Protein AF-A0A830EBT6-F1 (afdb_monomer_lite)

Foldseek 3Di:
DQQDADDPDQAQDPVQGGAWDQADPVRHTDRPVQFDWDDQDHDIGTHNDPVRVVVVVVVVVVDDPVVSCVVPPVSVVVVVVVVVVVVVVVCVVVVVD

Structure (mmCIF, N/CA/C/O backbone):
data_AF-A0A830EBT6-F1
#
_entry.id   AF-A0A830EBT6-F1
#
loop_
_atom_site.group_PDB
_atom_site.id
_atom_site.type_symbol
_atom_site.label_atom_id
_atom_site.label_alt_id
_atom_site.label_comp_id
_atom_site.label_asym_id
_atom_site.label_entity_id
_atom_site.label_seq_id
_atom_site.pdbx_PDB_ins_code
_atom_site.Cartn_x
_atom_site.Cartn_y
_atom_site.Cartn_z
_atom_site.occupancy
_atom_site.B_iso_or_equiv
_atom_site.auth_seq_id
_atom_site.auth_comp_id
_atom_site.auth_asym_id
_atom_site.auth_atom_id
_atom_site.pdbx_PDB_model_num
ATOM 1 N N . MET A 1 1 ? 9.632 -8.811 -23.892 1.00 40.66 1 MET A N 1
ATOM 2 C CA . MET A 1 1 ? 10.198 -7.449 -23.999 1.00 40.66 1 MET A CA 1
ATOM 3 C C . MET A 1 1 ? 11.119 -7.279 -22.797 1.00 40.66 1 MET A C 1
ATOM 5 O O . MET A 1 1 ? 10.615 -7.275 -21.689 1.00 40.66 1 MET A O 1
ATOM 9 N N . ARG A 1 2 ? 12.450 -7.341 -22.964 1.00 40.88 2 ARG A N 1
ATOM 10 C CA . ARG A 1 2 ? 13.393 -7.294 -21.826 1.00 40.88 2 ARG A CA 1
ATOM 11 C C . ARG A 1 2 ? 13.657 -5.832 -21.472 1.00 40.88 2 ARG A C 1
ATOM 13 O O . ARG A 1 2 ? 14.238 -5.124 -22.290 1.00 40.88 2 ARG A O 1
ATOM 20 N N . LEU A 1 3 ? 13.219 -5.384 -20.298 1.00 47.81 3 LEU A N 1
ATOM 21 C CA . LEU A 1 3 ? 13.551 -4.050 -19.804 1.00 47.81 3 LEU A CA 1
ATOM 22 C C . LEU A 1 3 ? 15.055 -4.006 -19.509 1.00 47.81 3 LEU A C 1
ATOM 24 O O . LEU A 1 3 ? 15.583 -4.826 -18.761 1.00 47.81 3 LEU A O 1
ATOM 28 N N . ARG A 1 4 ? 15.766 -3.087 -20.163 1.00 46.09 4 ARG A N 1
ATOM 29 C CA . ARG A 1 4 ? 17.182 -2.828 -19.900 1.00 46.09 4 ARG A CA 1
ATOM 30 C C . ARG A 1 4 ? 17.279 -1.951 -18.651 1.00 46.09 4 ARG A C 1
ATOM 32 O O . ARG A 1 4 ? 16.511 -1.000 -18.514 1.00 46.09 4 ARG A O 1
ATOM 39 N N . ALA A 1 5 ? 18.182 -2.314 -17.740 1.00 46.62 5 ALA A N 1
ATOM 40 C CA . ALA A 1 5 ? 18.429 -1.568 -16.510 1.00 46.62 5 ALA A CA 1
ATOM 41 C C . ALA A 1 5 ? 18.691 -0.082 -16.825 1.00 46.62 5 ALA A C 1
ATOM 43 O O . ALA A 1 5 ? 19.362 0.201 -17.825 1.00 46.62 5 ALA A O 1
ATOM 44 N N . PRO A 1 6 ? 18.165 0.855 -16.014 1.00 50.62 6 PRO A N 1
ATOM 45 C CA . PRO A 1 6 ? 18.399 2.275 -16.223 1.00 50.62 6 PRO A CA 1
ATOM 46 C C . PRO A 1 6 ? 19.901 2.559 -16.166 1.00 50.62 6 PRO A C 1
ATOM 48 O O . PRO A 1 6 ? 20.609 2.083 -15.276 1.00 50.62 6 PRO A O 1
ATOM 51 N N . THR A 1 7 ? 20.385 3.322 -17.143 1.00 50.34 7 THR A N 1
ATOM 52 C CA . THR A 1 7 ? 21.723 3.907 -17.108 1.00 50.34 7 THR A CA 1
ATOM 53 C C . THR A 1 7 ? 21.832 4.811 -15.878 1.00 50.34 7 THR A C 1
ATOM 55 O O . THR A 1 7 ? 20.829 5.248 -15.320 1.00 50.34 7 THR A O 1
ATOM 58 N N . THR A 1 8 ? 23.056 5.038 -15.410 1.00 49.72 8 THR A N 1
ATOM 59 C CA . THR A 1 8 ? 23.457 5.632 -14.118 1.00 49.72 8 THR A CA 1
ATOM 60 C C . THR A 1 8 ? 22.920 7.056 -13.821 1.00 49.72 8 THR A C 1
ATOM 62 O O . THR A 1 8 ? 23.366 7.695 -12.873 1.00 49.72 8 THR A O 1
ATOM 65 N N . ASP A 1 9 ? 21.951 7.563 -14.586 1.00 51.41 9 ASP A N 1
ATOM 66 C CA . ASP A 1 9 ? 21.298 8.861 -14.433 1.00 51.41 9 ASP A CA 1
ATOM 67 C C . ASP A 1 9 ? 19.810 8.693 -14.048 1.00 51.41 9 ASP A C 1
ATOM 69 O O . ASP A 1 9 ? 18.963 8.232 -14.812 1.00 51.41 9 ASP A O 1
ATOM 73 N N . THR A 1 10 ? 19.473 9.046 -12.810 1.00 54.00 10 THR A N 1
ATOM 74 C CA . THR A 1 10 ? 18.249 8.630 -12.092 1.00 54.00 10 THR A CA 1
ATOM 75 C C . THR A 1 10 ? 16.942 9.317 -12.522 1.00 54.00 10 THR A C 1
ATOM 77 O O . THR A 1 10 ? 15.957 9.276 -11.783 1.00 54.00 10 THR A O 1
ATOM 80 N N . ARG A 1 11 ? 16.866 9.943 -13.703 1.00 50.72 11 ARG A N 1
ATOM 81 C CA . ARG A 1 11 ? 15.650 10.657 -14.158 1.00 50.72 11 ARG A CA 1
ATOM 82 C C . ARG A 1 11 ? 15.159 10.315 -15.557 1.00 50.72 11 ARG A C 1
ATOM 84 O O . ARG A 1 11 ? 14.114 10.832 -15.948 1.00 50.72 11 ARG A O 1
ATOM 91 N N . HIS A 1 12 ? 15.849 9.450 -16.296 1.00 50.09 12 HIS A N 1
ATOM 92 C CA . HIS A 1 12 ? 15.500 9.198 -17.688 1.00 50.09 12 HIS A CA 1
ATOM 93 C C . HIS A 1 12 ? 15.407 7.702 -17.995 1.00 50.09 12 HIS A C 1
ATOM 95 O O . HIS A 1 12 ? 16.364 6.950 -17.843 1.00 50.09 12 HIS A O 1
ATOM 101 N N . CYS A 1 13 ? 14.227 7.266 -18.437 1.00 58.53 13 CYS A N 1
ATOM 102 C CA . CYS A 1 13 ? 14.052 5.966 -19.074 1.00 58.53 13 CYS A CA 1
ATOM 103 C C . CYS A 1 13 ? 14.096 6.185 -20.587 1.00 58.53 13 CYS A C 1
ATOM 105 O O . CYS A 1 13 ? 13.224 6.877 -21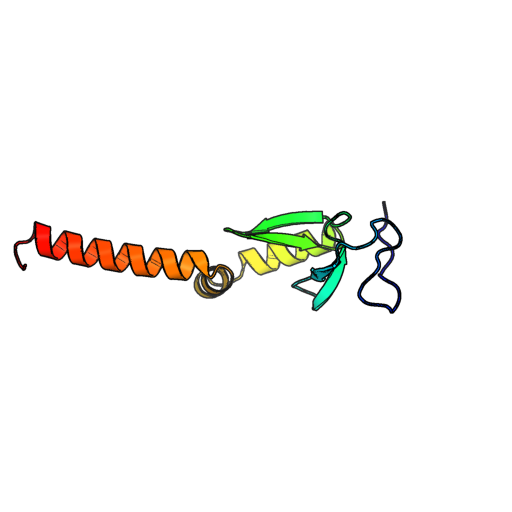.106 1.00 58.53 13 CYS A O 1
ATOM 107 N N . GLU A 1 14 ? 15.048 5.568 -21.289 1.00 58.09 14 GLU A N 1
ATOM 108 C CA . GLU A 1 14 ? 15.228 5.725 -22.747 1.00 58.09 14 GLU A CA 1
ATOM 109 C C . GLU A 1 14 ? 13.969 5.370 -23.563 1.00 58.09 14 GLU A C 1
ATOM 111 O O . GLU A 1 14 ? 13.797 5.852 -24.677 1.00 58.09 14 GLU A O 1
ATOM 116 N N . ASN A 1 15 ? 13.065 4.558 -23.002 1.00 57.09 15 ASN A N 1
ATOM 117 C CA . ASN A 1 15 ? 11.818 4.154 -23.656 1.00 57.09 15 ASN A CA 1
ATOM 118 C C . ASN A 1 15 ? 10.610 5.056 -23.317 1.00 57.09 15 ASN A C 1
ATOM 120 O O . ASN A 1 15 ? 9.690 5.181 -24.116 1.00 57.09 15 ASN A O 1
ATOM 124 N N . CYS A 1 16 ? 10.584 5.654 -22.120 1.00 56.19 16 CYS A N 1
ATOM 125 C CA . CYS A 1 16 ? 9.380 6.254 -21.519 1.00 56.19 16 CYS A CA 1
ATOM 126 C C . CYS A 1 16 ? 9.595 7.732 -21.054 1.00 56.19 16 CYS A C 1
ATOM 128 O O . CYS A 1 16 ? 8.660 8.379 -20.587 1.00 56.19 16 CYS A O 1
ATOM 130 N N . GLY A 1 17 ? 10.807 8.296 -21.152 1.00 53.53 17 GLY A N 1
ATOM 131 C CA . GLY A 1 17 ? 11.103 9.724 -20.957 1.00 53.53 17 GLY A CA 1
ATOM 132 C C . GLY A 1 17 ? 11.251 10.220 -19.508 1.00 53.53 17 GLY A C 1
ATOM 133 O O . GLY A 1 17 ? 12.272 10.832 -19.197 1.00 53.53 17 GLY A O 1
ATOM 134 N N . SER A 1 18 ? 10.273 9.998 -18.617 1.00 54.72 18 SER A N 1
ATOM 135 C CA . SER A 1 18 ? 10.241 10.719 -17.316 1.00 54.72 18 SER A CA 1
ATOM 136 C C . SER A 1 18 ? 9.450 10.073 -16.165 1.00 54.72 18 SER A C 1
ATOM 138 O O . SER A 1 18 ? 9.178 10.714 -15.151 1.00 54.72 18 SER A O 1
ATOM 140 N N . HIS A 1 19 ? 9.110 8.790 -16.253 1.00 55.12 19 HIS A N 1
ATOM 141 C CA . HIS A 1 19 ? 8.282 8.120 -15.246 1.00 55.12 19 HIS A CA 1
ATOM 142 C C . HIS A 1 19 ? 9.094 7.184 -14.354 1.00 55.12 19 HIS A C 1
ATOM 144 O O . HIS A 1 19 ? 8.973 5.977 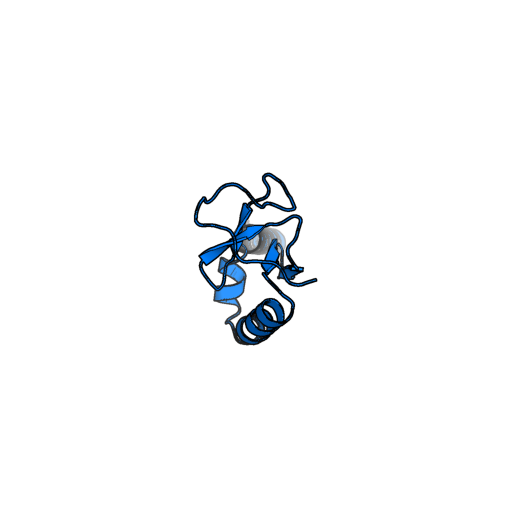-14.506 1.00 55.12 19 HIS A O 1
ATOM 150 N N . VAL A 1 20 ? 9.935 7.705 -13.457 1.00 61.56 20 VAL A N 1
ATOM 151 C CA . VAL A 1 20 ? 10.762 6.877 -12.558 1.00 61.56 20 VAL A CA 1
ATOM 152 C C . VAL A 1 20 ? 10.229 6.930 -11.123 1.00 61.56 20 VAL A C 1
ATOM 154 O O . VAL A 1 20 ? 10.077 8.005 -10.549 1.00 61.56 20 VAL A O 1
ATOM 157 N N . THR A 1 21 ? 9.954 5.768 -10.531 1.00 63.38 21 THR A N 1
ATOM 158 C CA . THR A 1 21 ? 9.689 5.601 -9.094 1.00 63.38 21 THR A CA 1
ATOM 159 C C . THR A 1 21 ? 10.651 4.574 -8.517 1.00 63.38 21 THR A C 1
ATOM 161 O O . THR A 1 21 ? 11.210 3.781 -9.260 1.00 63.38 21 THR A O 1
ATOM 164 N N . THR A 1 22 ? 10.866 4.559 -7.210 1.00 63.19 22 THR A N 1
ATOM 165 C CA . THR A 1 22 ? 11.728 3.553 -6.585 1.00 63.19 22 THR A CA 1
ATOM 166 C C . THR A 1 22 ? 10.952 2.246 -6.399 1.00 63.19 22 THR A C 1
ATOM 168 O O . THR A 1 22 ? 9.894 2.233 -5.765 1.00 63.19 22 THR A O 1
ATOM 171 N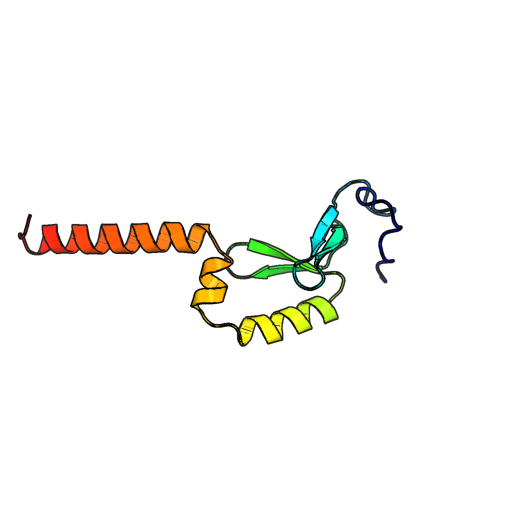 N . GLU A 1 23 ? 11.467 1.155 -6.961 1.00 61.97 23 GLU A N 1
ATOM 172 C CA . GLU A 1 23 ? 11.010 -0.215 -6.721 1.00 61.97 23 GLU A CA 1
ATOM 173 C C . GLU A 1 23 ? 11.216 -0.565 -5.235 1.00 61.97 23 GLU A C 1
ATOM 175 O O . GLU A 1 23 ? 12.140 -0.075 -4.583 1.00 61.97 23 GLU A O 1
ATOM 180 N N . ARG A 1 24 ? 10.305 -1.345 -4.646 1.00 60.31 24 ARG A N 1
ATOM 181 C CA . ARG A 1 24 ? 10.258 -1.540 -3.192 1.00 60.31 24 ARG A CA 1
ATOM 182 C C . ARG A 1 24 ? 11.171 -2.658 -2.680 1.00 60.31 24 ARG A C 1
ATOM 184 O O . ARG A 1 24 ? 11.598 -2.562 -1.533 1.00 60.31 24 ARG A O 1
ATOM 191 N N . LEU A 1 25 ? 11.408 -3.716 -3.450 1.00 58.81 25 LEU A N 1
ATOM 192 C CA . LEU A 1 25 ? 12.283 -4.834 -3.078 1.00 58.81 25 LEU A CA 1
ATOM 193 C C . LEU A 1 25 ? 13.762 -4.465 -3.144 1.00 58.81 25 LEU A C 1
ATOM 195 O O . LEU A 1 25 ? 14.500 -4.734 -2.199 1.00 58.81 25 LEU A O 1
ATOM 199 N N . GLU A 1 26 ? 14.180 -3.878 -4.255 1.00 58.03 26 GLU A N 1
ATOM 200 C CA . GLU A 1 26 ? 15.571 -3.584 -4.583 1.00 58.03 26 GLU A CA 1
ATOM 201 C C . GLU A 1 26 ? 15.934 -2.127 -4.277 1.00 58.03 26 GLU A C 1
ATOM 203 O O . GLU A 1 26 ? 17.112 -1.792 -4.173 1.00 58.03 26 GLU A O 1
ATOM 208 N N . GLY A 1 27 ? 14.945 -1.250 -4.063 1.00 62.84 27 GLY A N 1
ATOM 209 C CA . GLY A 1 27 ? 15.201 0.158 -3.743 1.00 62.84 27 GLY A CA 1
ATOM 210 C C . GLY A 1 27 ? 15.771 0.941 -4.927 1.00 62.84 27 GLY A C 1
ATOM 211 O O . GLY A 1 27 ? 16.317 2.032 -4.758 1.00 62.84 27 GLY A O 1
ATOM 212 N N . THR A 1 28 ? 15.656 0.386 -6.127 1.00 57.53 28 THR A N 1
ATOM 213 C CA . THR A 1 28 ? 16.232 0.906 -7.360 1.00 57.53 28 THR A CA 1
ATOM 214 C C . THR A 1 28 ? 15.166 1.592 -8.216 1.00 57.53 28 THR A C 1
ATOM 216 O O . THR A 1 28 ? 13.979 1.289 -8.116 1.00 57.53 28 THR A O 1
ATOM 219 N N . PRO A 1 29 ? 15.541 2.565 -9.058 1.00 63.94 29 PRO A N 1
ATOM 220 C CA . PRO A 1 29 ? 14.590 3.243 -9.933 1.00 63.94 29 PRO A CA 1
ATOM 221 C C . PRO A 1 29 ? 13.956 2.282 -10.961 1.00 63.94 29 PRO A C 1
ATOM 223 O O . PRO A 1 29 ? 14.655 1.620 -11.729 1.00 63.94 29 PRO A O 1
ATOM 226 N N . VAL A 1 30 ? 12.624 2.245 -11.001 1.00 67.19 30 VAL A N 1
ATOM 227 C CA . VAL A 1 30 ? 11.762 1.540 -11.960 1.00 67.19 30 VAL A CA 1
ATOM 228 C C . VAL A 1 30 ? 10.993 2.555 -12.798 1.00 67.19 30 VAL A C 1
ATOM 230 O O . VAL A 1 30 ? 10.485 3.552 -12.280 1.00 67.19 30 VAL A O 1
ATOM 233 N N . CYS A 1 31 ? 10.845 2.280 -14.096 1.00 69.94 31 CYS A N 1
ATOM 234 C CA . CYS A 1 31 ? 10.010 3.110 -14.951 1.00 69.94 31 CYS A CA 1
ATOM 235 C C . CYS A 1 31 ? 8.524 2.707 -14.883 1.00 69.94 31 CYS A C 1
ATOM 237 O O . C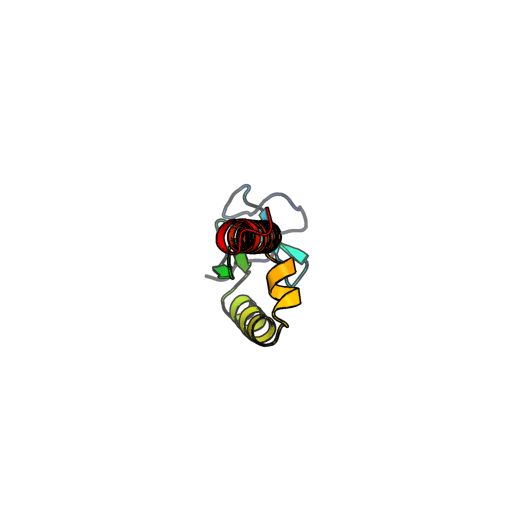YS A 1 31 ? 8.160 1.661 -15.406 1.00 69.94 31 CYS A O 1
ATOM 239 N N . THR A 1 32 ? 7.637 3.534 -14.320 1.00 67.12 32 THR A N 1
ATOM 240 C CA . THR A 1 32 ? 6.217 3.176 -14.102 1.00 67.12 32 THR A CA 1
ATOM 241 C C . THR A 1 32 ? 5.388 3.041 -15.380 1.00 67.12 32 THR A C 1
ATOM 243 O O . THR A 1 32 ? 4.341 2.408 -15.344 1.00 67.12 32 THR A O 1
ATOM 246 N N . GLY A 1 33 ? 5.821 3.624 -16.504 1.00 64.81 33 GLY A N 1
ATOM 247 C CA . GLY A 1 33 ? 5.153 3.455 -17.807 1.00 64.81 33 GLY A CA 1
ATOM 248 C C . GLY A 1 33 ? 5.530 2.157 -18.528 1.00 64.81 33 GLY A C 1
ATOM 249 O O . GLY A 1 33 ? 4.860 1.742 -19.466 1.00 64.81 33 GLY A O 1
ATOM 250 N N . CYS A 1 34 ? 6.611 1.528 -18.078 1.00 66.69 34 CYS A N 1
ATOM 251 C CA . CYS A 1 34 ? 7.242 0.384 -18.713 1.00 66.69 34 CYS A CA 1
ATOM 252 C C . CYS A 1 34 ? 7.259 -0.851 -17.765 1.00 66.69 34 CYS A C 1
ATOM 254 O O . CYS A 1 34 ? 7.628 -1.940 -18.191 1.00 66.69 34 CYS A O 1
ATOM 256 N N . ALA A 1 35 ? 6.877 -0.685 -16.492 1.00 73.50 35 ALA A N 1
ATOM 257 C CA . ALA A 1 35 ? 6.960 -1.693 -15.436 1.00 73.50 35 ALA A CA 1
ATOM 258 C C . ALA A 1 35 ? 5.713 -2.569 -15.320 1.00 73.50 35 ALA A C 1
ATOM 260 O O . ALA A 1 35 ? 4.578 -2.112 -15.496 1.00 73.50 35 ALA A O 1
ATOM 261 N N . VAL A 1 36 ? 5.931 -3.815 -14.900 1.00 78.38 36 VAL A N 1
ATOM 262 C CA . VAL A 1 36 ? 4.848 -4.708 -14.492 1.00 78.38 36 VAL A CA 1
ATOM 263 C C . VAL A 1 36 ? 4.212 -4.124 -13.234 1.00 78.38 36 VAL A C 1
ATOM 265 O O . VAL A 1 36 ? 4.891 -3.855 -12.244 1.00 78.38 36 VAL A O 1
ATOM 268 N N . THR A 1 37 ? 2.907 -3.871 -13.282 1.00 79.88 37 THR A N 1
ATOM 269 C CA . THR A 1 37 ? 2.191 -3.175 -12.209 1.00 79.88 37 THR A CA 1
ATOM 270 C C . THR A 1 37 ? 1.134 -4.083 -11.612 1.00 79.88 37 THR A C 1
ATOM 272 O O . THR A 1 37 ? 0.294 -4.619 -12.329 1.00 79.88 37 THR A O 1
ATOM 275 N N . GLU A 1 38 ? 1.128 -4.202 -10.288 1.00 82.25 38 GLU A N 1
ATOM 276 C CA . GLU A 1 38 ? 0.093 -4.936 -9.569 1.00 82.25 38 GLU A CA 1
ATOM 277 C C . GLU A 1 38 ? -0.326 -4.197 -8.299 1.00 82.25 38 GLU A C 1
ATOM 279 O O . GLU A 1 38 ? 0.452 -3.489 -7.654 1.00 82.25 38 GLU A O 1
ATOM 284 N N . ARG A 1 39 ? -1.602 -4.332 -7.938 1.00 80.94 39 ARG A N 1
ATOM 285 C CA . ARG A 1 39 ? -2.165 -3.692 -6.756 1.00 80.94 39 ARG A CA 1
ATOM 286 C C . ARG A 1 39 ? -2.055 -4.619 -5.550 1.00 80.94 39 ARG A C 1
ATOM 288 O O . ARG A 1 39 ? -2.681 -5.670 -5.513 1.00 80.94 39 ARG A O 1
ATOM 295 N N . PHE A 1 40 ? -1.349 -4.162 -4.520 1.00 79.62 40 PHE A N 1
ATOM 296 C CA . PHE A 1 40 ? -1.277 -4.840 -3.228 1.00 79.62 40 PHE A CA 1
ATOM 297 C C . PHE A 1 40 ? -2.018 -4.004 -2.184 1.00 79.62 40 PHE A C 1
ATOM 299 O O . PHE A 1 40 ? -1.656 -2.855 -1.910 1.00 79.62 40 PHE A O 1
ATOM 306 N N . ALA A 1 41 ? -3.081 -4.579 -1.614 1.00 82.25 41 ALA A N 1
ATOM 307 C CA . ALA A 1 41 ? -4.036 -3.886 -0.748 1.00 82.25 41 ALA A CA 1
ATOM 308 C C . ALA A 1 41 ? -4.600 -2.601 -1.398 1.00 82.25 41 ALA A C 1
ATOM 310 O O . ALA A 1 41 ? -5.377 -2.685 -2.353 1.00 82.25 41 ALA A O 1
ATOM 311 N N . LEU A 1 42 ? -4.242 -1.406 -0.908 1.00 73.44 42 LEU A N 1
ATOM 312 C CA . LEU A 1 42 ? -4.775 -0.146 -1.443 1.00 73.44 42 LEU A CA 1
ATOM 313 C C . LEU A 1 42 ? -3.852 0.578 -2.422 1.00 73.44 42 LEU A C 1
ATOM 315 O O . LEU A 1 42 ? -4.283 1.577 -3.002 1.00 73.44 42 LEU A O 1
ATOM 319 N N . LYS A 1 43 ? -2.612 0.117 -2.625 1.00 72.75 43 LYS A N 1
ATOM 320 C CA . LYS A 1 43 ? -1.633 0.836 -3.450 1.00 72.75 43 LYS A CA 1
ATOM 321 C C . LYS A 1 43 ? -1.114 -0.005 -4.622 1.00 72.75 43 LYS A C 1
ATOM 323 O O . LYS A 1 43 ? -0.819 -1.186 -4.431 1.00 72.75 43 LYS A O 1
ATOM 328 N N . PRO A 1 44 ? -0.972 0.590 -5.822 1.00 79.94 44 PRO A N 1
ATOM 329 C CA . PRO A 1 44 ? -0.220 -0.038 -6.899 1.00 79.94 44 PRO A CA 1
ATOM 330 C C . PRO A 1 44 ? 1.262 -0.120 -6.520 1.00 79.94 44 PRO A C 1
ATOM 332 O O . PRO A 1 44 ? 1.803 0.780 -5.868 1.00 79.94 44 PRO A O 1
ATOM 335 N N . LYS A 1 45 ? 1.900 -1.211 -6.927 1.00 79.69 45 LYS A N 1
ATOM 336 C CA . LYS A 1 45 ? 3.340 -1.440 -6.862 1.00 79.69 45 LYS A CA 1
ATOM 337 C C . LYS A 1 45 ? 3.848 -1.732 -8.265 1.00 79.69 45 LYS A C 1
ATOM 339 O O . LYS A 1 45 ? 3.123 -2.310 -9.072 1.00 79.69 45 LYS A O 1
ATOM 344 N N . TYR A 1 46 ? 5.079 -1.320 -8.523 1.00 78.38 46 TYR A N 1
ATOM 345 C CA . TYR A 1 46 ? 5.725 -1.420 -9.824 1.00 78.38 46 TYR A CA 1
ATOM 346 C C . TYR A 1 46 ? 6.933 -2.337 -9.687 1.00 78.38 46 TYR A C 1
ATOM 348 O O . TYR A 1 46 ? 7.680 -2.181 -8.725 1.00 78.38 46 TYR A O 1
ATOM 356 N N . PHE A 1 47 ? 7.107 -3.256 -10.631 1.00 78.62 47 PHE A N 1
ATOM 357 C CA . PHE A 1 47 ? 8.151 -4.278 -10.643 1.00 78.62 47 PHE A CA 1
ATOM 358 C C . PHE A 1 47 ? 8.875 -4.286 -11.989 1.00 78.62 47 PHE A C 1
ATOM 360 O O . PHE A 1 47 ? 8.306 -3.909 -13.017 1.00 78.62 47 PHE A O 1
ATOM 367 N N . TYR A 1 48 ? 10.128 -4.737 -11.985 1.00 70.19 48 TYR A N 1
ATOM 368 C CA . TYR A 1 48 ? 10.925 -4.852 -13.207 1.00 70.19 48 TYR A CA 1
ATOM 369 C C . TYR A 1 48 ? 10.360 -5.884 -14.182 1.00 70.19 48 TYR A C 1
ATOM 371 O O . TYR A 1 48 ? 10.259 -5.624 -15.376 1.00 70.19 48 TYR A O 1
ATOM 379 N N . ASP A 1 49 ? 9.985 -7.049 -13.678 1.00 76.44 49 ASP A N 1
ATOM 380 C CA . ASP A 1 49 ? 9.478 -8.156 -14.474 1.00 76.44 49 ASP A CA 1
ATOM 381 C C . ASP A 1 49 ? 8.543 -9.031 -13.633 1.00 76.44 49 ASP A C 1
ATOM 383 O O . ASP A 1 49 ? 8.357 -8.819 -12.428 1.00 76.44 49 ASP A O 1
ATOM 387 N N . GLU A 1 50 ? 7.927 -10.013 -14.285 1.00 80.81 50 GLU A N 1
ATOM 388 C CA . GLU A 1 50 ? 7.005 -10.953 -13.658 1.00 80.81 50 GLU A CA 1
ATOM 389 C C . GLU A 1 50 ? 7.677 -11.774 -12.547 1.00 80.81 50 GLU A C 1
ATOM 391 O O . GLU A 1 50 ? 7.054 -12.040 -11.524 1.00 80.81 50 GLU A O 1
ATOM 396 N N . ASN A 1 51 ? 8.962 -12.111 -12.683 1.00 82.25 51 ASN A N 1
ATOM 397 C CA . ASN A 1 51 ? 9.693 -12.885 -11.677 1.00 82.25 51 ASN A CA 1
ATOM 398 C C . ASN A 1 51 ? 9.931 -12.072 -10.387 1.00 82.25 51 ASN A C 1
ATOM 400 O O . ASN A 1 51 ? 9.837 -12.593 -9.271 1.00 82.25 51 ASN A O 1
ATOM 404 N N . ASN A 1 52 ? 10.202 -10.773 -10.520 1.00 79.69 52 ASN A N 1
ATOM 405 C CA . ASN A 1 52 ? 10.354 -9.842 -9.404 1.00 79.69 52 ASN A CA 1
ATOM 406 C C . ASN A 1 52 ? 9.006 -9.634 -8.678 1.00 79.69 52 ASN A C 1
ATOM 408 O O . ASN A 1 52 ? 8.954 -9.664 -7.444 1.00 79.69 52 ASN A O 1
ATOM 412 N N . LEU A 1 53 ? 7.904 -9.548 -9.435 1.00 84.44 53 LEU A N 1
ATOM 413 C CA . LEU A 1 53 ? 6.536 -9.543 -8.905 1.00 84.44 53 LEU A CA 1
ATOM 414 C C . LEU A 1 53 ? 6.205 -10.836 -8.150 1.00 84.44 53 LEU A C 1
ATOM 416 O O . LEU A 1 53 ? 5.715 -10.772 -7.023 1.00 84.44 53 LEU A O 1
ATOM 420 N N . GLU A 1 54 ? 6.480 -12.006 -8.727 1.00 86.75 54 GLU A N 1
ATOM 421 C CA . GLU A 1 54 ? 6.199 -13.302 -8.096 1.00 86.75 54 GLU A CA 1
ATOM 422 C C . GLU A 1 54 ? 7.000 -13.481 -6.803 1.00 86.75 54 GLU A C 1
ATOM 424 O O . GLU A 1 54 ? 6.459 -13.899 -5.774 1.00 86.75 54 GLU A O 1
ATOM 429 N N . THR A 1 55 ? 8.266 -13.060 -6.813 1.00 87.69 55 THR A N 1
ATOM 430 C CA . THR A 1 55 ? 9.118 -13.048 -5.619 1.00 87.69 55 THR A CA 1
ATOM 431 C C . THR A 1 55 ? 8.546 -12.132 -4.536 1.00 87.69 55 THR A C 1
ATOM 433 O O . THR A 1 55 ? 8.512 -12.508 -3.357 1.00 87.69 55 THR A O 1
ATOM 436 N N . PHE A 1 56 ? 8.071 -10.935 -4.904 1.00 85.50 56 PHE A N 1
ATOM 437 C CA . PHE A 1 56 ? 7.389 -10.052 -3.959 1.00 85.50 56 PHE A CA 1
ATOM 438 C C . PHE A 1 56 ? 6.117 -10.689 -3.422 1.00 85.50 56 PHE A C 1
ATOM 440 O O . PHE A 1 56 ? 5.879 -10.625 -2.221 1.00 85.50 56 PHE A O 1
ATOM 447 N N . ARG A 1 57 ? 5.311 -11.311 -4.286 1.00 85.38 57 ARG A N 1
ATOM 448 C CA . ARG A 1 57 ? 4.034 -11.925 -3.923 1.00 85.38 57 ARG A CA 1
ATOM 449 C C . ARG A 1 57 ? 4.229 -13.022 -2.882 1.00 85.38 57 ARG A C 1
ATOM 451 O O . ARG A 1 57 ? 3.573 -12.970 -1.846 1.00 85.38 57 ARG A O 1
ATOM 458 N N . GLY A 1 58 ? 5.192 -13.923 -3.081 1.00 87.50 58 GLY A N 1
ATOM 459 C CA . GLY A 1 58 ? 5.502 -14.972 -2.104 1.00 87.50 58 GLY A CA 1
ATOM 460 C C . GLY A 1 58 ? 5.924 -14.411 -0.740 1.00 87.50 58 GLY A C 1
ATOM 461 O O . GLY A 1 58 ? 5.430 -14.848 0.300 1.00 87.50 58 GLY A O 1
ATOM 462 N N . LYS A 1 59 ? 6.776 -13.376 -0.725 1.00 84.94 59 LYS A N 1
ATOM 463 C CA . LYS A 1 59 ? 7.154 -12.675 0.517 1.00 84.94 59 LYS A CA 1
ATOM 464 C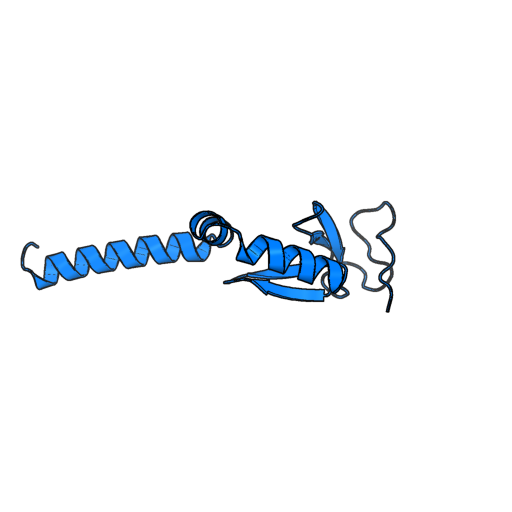 C . LYS A 1 59 ? 5.968 -11.939 1.140 1.00 84.94 59 LYS A C 1
ATOM 466 O O . LYS A 1 59 ? 5.801 -11.946 2.358 1.00 84.94 59 LYS A O 1
ATOM 471 N N . TYR A 1 60 ? 5.139 -11.307 0.315 1.00 84.12 60 TYR A N 1
ATOM 472 C CA . TYR A 1 60 ? 3.970 -10.559 0.748 1.00 84.12 60 TYR A CA 1
ATOM 473 C C . TYR A 1 60 ? 2.948 -11.476 1.397 1.00 84.12 60 TYR A C 1
ATOM 475 O O . TYR A 1 6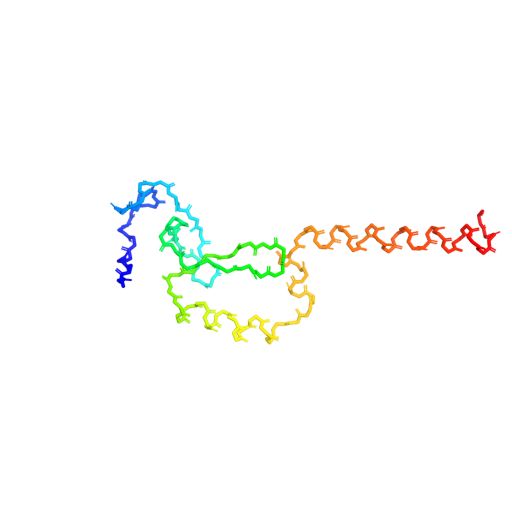0 ? 2.438 -11.136 2.454 1.00 84.12 60 TYR A O 1
ATOM 483 N N . GLU A 1 61 ? 2.681 -12.658 0.854 1.00 84.69 61 GLU A N 1
ATOM 484 C CA . GLU A 1 61 ? 1.772 -13.625 1.473 1.00 84.69 61 GLU A CA 1
ATOM 485 C C . GLU A 1 61 ? 2.222 -14.017 2.883 1.00 84.69 61 GLU A C 1
ATOM 487 O O . GLU A 1 61 ? 1.401 -13.994 3.801 1.00 84.69 61 GLU A O 1
ATOM 492 N N . GLN A 1 62 ? 3.527 -14.221 3.075 1.00 86.62 62 GLN A N 1
ATOM 493 C CA . GLN A 1 62 ? 4.136 -14.600 4.354 1.00 86.62 62 GLN A CA 1
ATOM 494 C C . GLN A 1 62 ? 4.250 -13.446 5.367 1.00 86.62 62 GLN A C 1
ATOM 496 O O . GLN A 1 62 ? 4.470 -13.691 6.554 1.00 86.62 62 GLN A O 1
ATOM 501 N N . MET A 1 63 ? 4.090 -12.186 4.944 1.00 80.81 63 MET A N 1
ATOM 502 C CA . MET A 1 63 ? 4.168 -11.041 5.857 1.00 80.81 63 MET A CA 1
ATOM 503 C C . MET A 1 63 ? 2.994 -10.997 6.841 1.00 80.81 63 MET A C 1
ATOM 505 O O . MET A 1 63 ? 1.827 -11.204 6.482 1.00 80.81 63 MET A O 1
ATOM 509 N N . LEU A 1 64 ? 3.310 -10.618 8.084 1.00 82.12 64 LEU A N 1
ATOM 510 C CA . LEU A 1 64 ? 2.322 -10.394 9.136 1.00 82.12 64 LEU A CA 1
ATOM 511 C C . LEU A 1 64 ? 1.330 -9.298 8.728 1.00 82.12 64 LEU A C 1
ATOM 513 O O . LEU A 1 64 ? 1.691 -8.298 8.104 1.00 82.12 64 LEU A O 1
ATOM 517 N N . ILE A 1 65 ? 0.073 -9.444 9.155 1.00 75.62 65 ILE A N 1
ATOM 518 C CA . ILE A 1 65 ? -1.007 -8.489 8.854 1.00 75.62 65 ILE A CA 1
ATOM 519 C C . ILE A 1 65 ? -0.637 -7.067 9.308 1.00 75.62 65 ILE A C 1
ATOM 521 O O . ILE A 1 65 ? -0.922 -6.106 8.600 1.00 75.62 65 ILE A O 1
ATOM 525 N N . GLN A 1 66 ? 0.072 -6.928 10.435 1.00 70.12 66 GLN A N 1
ATOM 526 C CA . GLN A 1 66 ? 0.548 -5.633 10.937 1.00 70.12 66 GLN A CA 1
ATOM 527 C C . GLN A 1 66 ? 1.538 -4.956 9.973 1.00 70.12 66 GLN A C 1
ATOM 529 O O . GLN A 1 66 ? 1.408 -3.766 9.690 1.00 70.12 66 GLN A O 1
ATOM 534 N N . GLN A 1 67 ? 2.475 -5.713 9.391 1.00 74.69 67 GLN A N 1
ATOM 535 C CA . GLN A 1 67 ? 3.412 -5.187 8.390 1.00 74.69 67 GLN A CA 1
ATOM 536 C C . GLN A 1 67 ? 2.669 -4.760 7.115 1.00 74.69 67 GLN A C 1
ATOM 538 O O . GLN A 1 67 ? 2.901 -3.666 6.599 1.00 74.69 67 GLN A O 1
ATOM 543 N N . LYS A 1 68 ? 1.690 -5.559 6.667 1.00 75.69 68 LYS A N 1
ATOM 544 C CA . LYS A 1 68 ? 0.813 -5.215 5.531 1.00 75.69 68 LYS A CA 1
ATOM 545 C C . LYS A 1 68 ? -0.019 -3.958 5.797 1.00 75.69 68 LYS A C 1
ATOM 547 O O . LYS A 1 68 ? -0.229 -3.157 4.886 1.00 75.69 68 LYS A O 1
ATOM 552 N N . ALA A 1 69 ? -0.489 -3.768 7.028 1.00 70.19 69 ALA A N 1
ATOM 553 C CA . ALA A 1 69 ? -1.258 -2.594 7.423 1.00 70.19 69 ALA A CA 1
ATOM 554 C C . ALA A 1 69 ? -0.390 -1.328 7.436 1.00 70.19 69 ALA A C 1
ATOM 556 O O . ALA A 1 69 ? -0.803 -0.312 6.884 1.00 70.19 69 ALA A O 1
ATOM 557 N N . MET A 1 70 ? 0.835 -1.399 7.970 1.00 69.44 70 MET A N 1
ATOM 558 C CA . MET A 1 70 ? 1.791 -0.280 7.943 1.00 69.44 70 MET A CA 1
ATOM 559 C C . MET A 1 70 ? 2.187 0.126 6.519 1.00 69.44 70 MET A C 1
ATOM 561 O O . MET A 1 70 ? 2.425 1.303 6.243 1.00 69.44 70 MET A O 1
ATOM 565 N N . GLU A 1 71 ? 2.199 -0.829 5.589 1.00 71.06 71 GLU A N 1
ATOM 566 C CA . GLU A 1 71 ? 2.406 -0.564 4.165 1.00 71.06 71 GLU A CA 1
ATOM 567 C C . GLU A 1 71 ? 1.297 0.315 3.556 1.00 71.06 71 GLU A C 1
ATOM 569 O O . GLU A 1 71 ? 1.513 1.041 2.581 1.00 71.06 71 GLU A O 1
ATOM 574 N N . ASN A 1 72 ? 0.109 0.291 4.163 1.00 71.06 72 ASN A N 1
ATOM 575 C CA . ASN A 1 72 ? -1.080 1.007 3.733 1.00 71.06 72 ASN A CA 1
ATOM 576 C C . ASN A 1 72 ? -1.477 2.057 4.775 1.00 71.06 72 ASN A C 1
ATOM 578 O O . ASN A 1 72 ? -2.483 1.925 5.463 1.00 71.06 72 ASN A O 1
ATOM 582 N N . ARG A 1 73 ? -0.737 3.170 4.819 1.00 69.44 73 ARG A N 1
ATOM 583 C CA . ARG A 1 73 ? -1.047 4.335 5.671 1.00 69.44 73 ARG A CA 1
ATOM 584 C C . ARG A 1 73 ? -2.543 4.743 5.720 1.00 69.44 73 ARG A C 1
ATOM 586 O O . ARG A 1 73 ? -3.015 5.031 6.819 1.00 69.44 73 ARG A O 1
ATOM 593 N N . PRO A 1 74 ? -3.322 4.749 4.611 1.00 71.56 74 PRO A N 1
ATOM 594 C CA . PRO A 1 74 ? -4.764 5.011 4.689 1.00 71.56 74 PRO A CA 1
ATOM 595 C C . PRO A 1 74 ? -5.578 3.899 5.375 1.00 71.56 74 PRO A C 1
ATOM 597 O O . PRO A 1 74 ? -6.557 4.227 6.036 1.00 71.56 74 PRO A O 1
ATOM 600 N N . LEU A 1 75 ? -5.181 2.618 5.289 1.00 71.31 75 LEU A N 1
ATOM 601 C CA . LEU A 1 75 ? -5.820 1.537 6.065 1.00 71.31 75 LEU A CA 1
ATOM 602 C C . LEU A 1 75 ? -5.649 1.774 7.561 1.00 71.31 75 LEU A C 1
ATOM 604 O O . LEU A 1 75 ? -6.585 1.567 8.322 1.00 71.31 75 LEU A O 1
ATOM 608 N N . THR A 1 76 ? -4.458 2.205 7.981 1.00 75.75 76 THR A N 1
ATOM 609 C CA . THR A 1 76 ? -4.186 2.500 9.390 1.00 75.75 76 THR A CA 1
ATOM 610 C C . THR A 1 76 ? -5.072 3.642 9.884 1.00 75.75 76 THR A C 1
ATOM 612 O O . THR A 1 76 ? -5.731 3.500 10.908 1.00 75.75 76 THR A O 1
ATOM 615 N N . GLY A 1 77 ? -5.151 4.748 9.134 1.00 78.38 77 GLY A N 1
ATOM 616 C CA . GLY A 1 77 ? -6.016 5.879 9.488 1.00 78.38 77 GLY A CA 1
ATOM 617 C C . GLY A 1 77 ? -7.505 5.516 9.495 1.00 78.38 77 GLY A C 1
ATOM 618 O O . GLY A 1 77 ? -8.213 5.827 10.451 1.00 78.38 77 GLY A O 1
ATOM 619 N N . GLY A 1 78 ? -7.969 4.807 8.461 1.00 82.44 78 GLY A N 1
ATOM 620 C CA . GLY A 1 78 ? -9.356 4.354 8.356 1.00 82.44 78 GLY A CA 1
ATOM 621 C C . GLY A 1 78 ? -9.742 3.352 9.444 1.00 82.44 78 GLY A C 1
ATOM 622 O O . GLY A 1 78 ? -10.822 3.462 10.015 1.00 82.44 78 GLY A O 1
ATOM 623 N N . GLY A 1 79 ? -8.850 2.418 9.785 1.00 83.88 79 GLY A N 1
ATOM 624 C CA . GLY A 1 79 ? -9.069 1.446 10.855 1.00 83.88 79 GLY A CA 1
ATOM 625 C C . GLY A 1 79 ? -9.222 2.108 12.225 1.00 83.88 79 GLY A C 1
ATOM 626 O O . GLY A 1 79 ? -10.156 1.787 12.953 1.00 83.88 79 GLY A O 1
ATOM 627 N N . VAL A 1 80 ? -8.365 3.081 12.553 1.00 86.50 80 VAL A N 1
ATOM 628 C CA . VAL A 1 80 ? -8.474 3.842 13.810 1.00 86.50 80 VAL A CA 1
ATOM 629 C C . VAL A 1 80 ? -9.800 4.599 13.881 1.00 86.50 80 VAL A C 1
ATOM 631 O O . VAL A 1 80 ? -10.490 4.528 14.896 1.00 86.50 80 VAL A O 1
ATOM 634 N N . LEU A 1 81 ? -10.190 5.279 12.798 1.00 90.38 81 LEU A N 1
ATOM 635 C CA . LEU A 1 81 ? -11.460 6.002 12.747 1.00 90.38 81 LEU A CA 1
ATOM 636 C C . LEU A 1 81 ? -12.661 5.057 12.885 1.00 90.38 81 LEU A C 1
ATOM 638 O O . LEU A 1 81 ? -13.591 5.359 13.627 1.00 90.38 81 LEU A O 1
ATOM 642 N N . ALA A 1 82 ? -12.631 3.902 12.217 1.00 91.88 82 ALA A N 1
ATOM 643 C CA . ALA A 1 82 ? -13.692 2.904 12.307 1.00 91.88 82 ALA A CA 1
ATOM 644 C C . ALA A 1 82 ? -13.860 2.375 13.737 1.00 91.88 82 ALA A C 1
ATOM 646 O O . ALA A 1 82 ? -14.986 2.282 14.216 1.00 91.88 82 ALA A O 1
ATOM 647 N N . VAL A 1 83 ? -12.757 2.088 14.440 1.00 93.69 83 VAL A N 1
ATOM 648 C CA . VAL A 1 83 ? -12.791 1.674 15.852 1.00 93.69 83 VAL A CA 1
ATOM 649 C C . VAL A 1 83 ? -13.363 2.784 16.732 1.00 93.69 83 VAL A C 1
ATOM 651 O O . VAL A 1 83 ? -14.216 2.507 17.570 1.00 93.69 83 VAL A O 1
ATOM 654 N N . LEU A 1 84 ? -12.951 4.038 16.521 1.00 94.25 84 LEU A N 1
ATOM 655 C CA . LEU A 1 84 ? -13.459 5.177 17.288 1.00 94.25 84 LEU A CA 1
ATOM 656 C C . LEU A 1 84 ? -14.974 5.357 17.103 1.00 94.25 84 LEU A C 1
ATOM 658 O O . LEU A 1 84 ? -15.698 5.541 18.080 1.00 94.25 84 LEU A O 1
ATOM 662 N N . LEU A 1 85 ? -15.457 5.254 15.862 1.00 95.81 85 LEU A N 1
ATOM 663 C CA . LEU A 1 85 ? -16.883 5.321 15.539 1.00 95.81 85 LEU A CA 1
ATOM 664 C C . LEU A 1 85 ? -17.661 4.138 16.121 1.00 95.81 85 LEU A C 1
ATOM 666 O O . LEU A 1 85 ? -18.779 4.329 16.589 1.00 95.81 85 LEU A O 1
ATOM 670 N N . LEU A 1 86 ? -17.073 2.938 16.134 1.00 96.31 86 LEU A N 1
ATOM 671 C CA . LEU A 1 86 ? -17.657 1.761 16.779 1.00 96.31 86 LEU A CA 1
ATOM 672 C C . LEU A 1 86 ? -17.828 1.986 18.280 1.00 96.31 86 LEU A C 1
ATOM 674 O O . LEU A 1 86 ? -18.924 1.802 18.797 1.00 96.31 86 LEU A O 1
ATOM 678 N N . VAL A 1 87 ? -16.775 2.439 18.965 1.00 96.12 87 VAL A N 1
ATOM 679 C CA . VAL A 1 87 ? -16.821 2.735 20.404 1.00 96.12 87 VAL A CA 1
ATOM 680 C C . VAL A 1 87 ? -17.872 3.804 20.692 1.00 96.12 87 VAL A C 1
ATOM 682 O O . VAL A 1 87 ? -18.744 3.592 21.533 1.00 96.12 87 VAL A O 1
ATOM 685 N N . LEU A 1 88 ? -17.854 4.916 19.955 1.00 95.38 88 LEU A N 1
ATOM 686 C CA . LEU A 1 88 ? -18.835 5.984 20.127 1.00 95.38 88 LEU A CA 1
ATOM 687 C C . LEU A 1 88 ? -20.267 5.490 19.874 1.00 95.38 88 LEU A C 1
ATOM 689 O O . LEU A 1 88 ? -21.154 5.747 20.682 1.00 95.38 88 LEU A O 1
ATOM 693 N N . GLY A 1 89 ? -20.486 4.724 18.805 1.00 94.62 89 GLY A N 1
ATOM 694 C CA . GLY A 1 89 ? -21.781 4.120 18.499 1.00 94.62 89 GLY A CA 1
ATOM 695 C C . GLY A 1 89 ? -22.264 3.179 19.602 1.00 94.62 89 GLY A C 1
ATOM 696 O O . GLY A 1 89 ? -23.435 3.223 19.966 1.00 94.62 89 GLY A O 1
ATOM 697 N N . THR A 1 90 ? -21.370 2.375 20.188 1.00 95.75 90 THR A N 1
ATOM 698 C CA . THR A 1 90 ? -21.723 1.499 21.315 1.00 95.75 90 THR A CA 1
ATOM 699 C C . THR A 1 90 ? -22.057 2.276 22.583 1.00 95.75 90 THR A C 1
ATOM 701 O O . THR A 1 90 ? -23.014 1.911 23.259 1.00 95.75 90 THR A O 1
ATOM 704 N N . LEU A 1 91 ? -21.335 3.360 22.891 1.00 95.69 91 LEU A N 1
ATOM 705 C CA . LEU A 1 91 ? -21.614 4.223 24.047 1.00 95.69 91 LEU A CA 1
ATOM 706 C C . LEU A 1 91 ? -22.998 4.876 23.933 1.00 95.69 91 LEU A C 1
ATOM 708 O O . LEU A 1 91 ? -23.764 4.842 24.893 1.00 95.69 91 LEU A O 1
ATOM 712 N N . LEU A 1 92 ? -23.338 5.377 22.741 1.00 94.88 92 LEU A N 1
ATOM 713 C CA . LEU A 1 92 ? -24.649 5.964 22.451 1.00 94.88 92 LEU A CA 1
ATOM 714 C C . LEU A 1 92 ? -25.769 4.913 22.485 1.00 94.88 92 LEU A C 1
ATOM 716 O O . LEU A 1 92 ? -26.823 5.143 23.067 1.00 94.88 92 LEU A O 1
ATOM 720 N N . ALA A 1 93 ? -25.552 3.735 21.890 1.00 93.38 93 ALA A N 1
ATOM 721 C CA . ALA A 1 93 ? -26.560 2.670 21.851 1.00 93.38 93 ALA A CA 1
ATOM 722 C C . ALA A 1 93 ? -26.842 2.054 23.231 1.00 93.38 93 ALA A C 1
ATOM 724 O O . ALA A 1 93 ? -27.949 1.587 23.487 1.00 93.38 93 ALA A O 1
ATOM 725 N N . SER A 1 94 ? -25.838 2.033 24.110 1.00 93.69 94 SER A N 1
ATOM 726 C CA . SER A 1 94 ? -25.951 1.510 25.476 1.00 93.69 94 SER A CA 1
ATOM 727 C C . SER A 1 94 ? -26.429 2.552 26.494 1.00 93.69 94 SER A C 1
ATOM 729 O O . SER A 1 94 ? -26.679 2.193 27.642 1.00 93.69 94 SER A O 1
ATOM 731 N N . GLY A 1 95 ? -26.579 3.821 26.088 1.00 88.44 95 GLY A N 1
ATOM 732 C CA . GLY A 1 95 ? -27.006 4.917 26.962 1.00 88.44 95 GLY A CA 1
ATOM 733 C C . GLY A 1 95 ? -25.974 5.300 28.027 1.00 88.44 95 GLY A C 1
ATOM 734 O O . GLY A 1 95 ? -26.336 5.871 29.052 1.00 88.44 95 GLY A O 1
ATOM 735 N N . ILE A 1 96 ? -24.699 4.953 27.814 1.00 88.25 96 ILE A N 1
ATOM 736 C CA . ILE A 1 96 ? -23.586 5.372 28.680 1.00 88.25 96 ILE A CA 1
ATOM 737 C C . ILE A 1 96 ? -23.305 6.875 28.505 1.00 88.25 96 ILE A C 1
ATOM 739 O O . ILE A 1 96 ? -22.842 7.526 29.443 1.00 88.25 96 ILE A O 1
ATOM 743 N N . VAL A 1 97 ? -23.584 7.408 27.309 1.00 78.81 97 VAL A N 1
ATOM 744 C CA . VAL A 1 97 ? -23.486 8.826 26.921 1.00 78.81 97 VAL A CA 1
ATOM 745 C C . VAL A 1 97 ? -24.814 9.284 26.339 1.00 78.81 97 VAL A C 1
ATOM 747 O O . VAL A 1 97 ? -25.423 8.475 25.601 1.00 78.81 97 VAL A O 1
#

Radius of gyration: 19.75 Å; chains: 1; bounding box: 50×26×53 Å

Sequence (97 aa):
MRLRAPTTDTRHCENCGSHVTTERLEGTPVCTGCAVTERFALKPKYFYDENNLETFRGKYEQMLIQQKAMENRPLTGGGVLAVLLLVLGTLLASGIV

Organism: NCBI:txid931585

pLDDT: mean 73.44, std 14.76, range [40.66, 96.31]

Secondary structure (DSSP, 8-state):
--PPPPPS-TT--TTTSS-EEE-TTT--EEETTTSEEEEETTEEEEESSHHHHHHHHHHHHHS-HHHHHHH-HHHHHHHHHHHHHHHHHHHHHTT--